Protein AF-A0A834F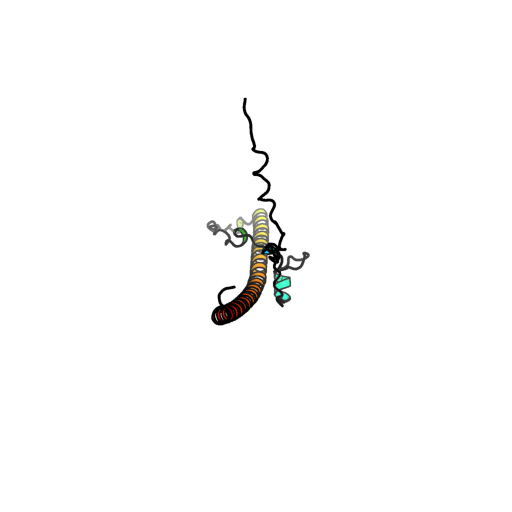3J5-F1 (afdb_monomer)

Secondary structure (DSSP, 8-state):
------SSSSSS------------PPPPPGGG----------HHHHHHHSPTTSPPP-TTT----HHHHSPPP-PPPPP-PPPPGGG--HHHHHHHHHHHHHHHHHHHHHHHHHHHHHHHHHHHHHHHHHHHHHHHHHHHHHHHHHHHHHHHHHHH---

Radius of gyration: 33.77 Å; Cα contacts (8 Å, |Δi|>4): 49; chains: 1; bounding box: 61×79×99 Å

Mean predicted aligned error: 11.39 Å

Sequence (159 aa):
MRRRKKKKMKSRWRHLKRHQQRNTPSPIDPDAIEVDINFQPDPTDLVLSSVPGGELFNPRKHKFSDEELKPQPMIKKAKKVFVPDEQKDEKYWSRRKKNNLAAKRSRDARRLKENQITVRASFLERENAALRQQVAELRKDCGRCKNILARYEAKYGPL

Solvent-accessible surface area (backbone atoms only — not comparable to full-atom values): 10311 Å² total; per-residue (Å²): 135,90,84,81,88,82,92,81,81,81,88,82,81,88,72,78,84,69,79,68,79,69,88,65,75,72,87,76,61,76,89,74,65,78,79,93,67,99,76,78,77,55,70,65,57,39,56,57,28,26,56,91,96,55,70,77,56,52,58,88,75,62,80,84,51,73,78,70,70,48,77,79,79,88,72,83,76,76,84,87,77,82,76,55,78,95,67,64,44,72,69,51,51,54,51,52,53,50,50,52,50,51,52,49,52,53,50,53,56,49,50,32,52,53,37,41,51,50,58,25,49,58,48,51,52,54,50,50,52,53,52,53,50,52,51,52,51,52,52,51,52,53,50,51,51,51,54,51,50,54,54,45,32,74,73,72,44,82,131

Foldseek 3Di:
DDDDDDPPPPPPPPPDPPPPVPPPPDPDDPVPDDDDFPDDDDPVLQVLLDDVVDDTQDLVPDDDDPVLVDDDDDDDDDDDDDDDPVRCDPVNVVVVVVVVVVVVVVVSVVSSSVSSCVSNVVVVVRVVVSVVVVVVVVVVVVVVVVVVQVVVCVVPNDD

InterPro domains:
  IPR004827 Basic-leucine zipper domain [PF07716] (88-141)
  IPR004827 Basic-leucine zipper domain [PS50217] (89-152)
  IPR004827 Basic-leucine zipper domain [SM00338] (87-151)
  IPR040223 PAR basic leucine zipper protein [PTHR11988] (18-159)
  IPR046347 Basic-leucine zipper domain superfamily [SSF57959] (86-150)

Structure (mmCIF, N/CA/C/O backbone):
data_AF-A0A834F3J5-F1
#
_entry.id   AF-A0A834F3J5-F1
#
loop_
_atom_site.group_PDB
_atom_site.id
_atom_site.type_symbol
_atom_site.label_atom_id
_atom_site.label_alt_id
_atom_site.label_comp_id
_atom_site.label_asym_id
_atom_site.label_entity_id
_atom_site.label_seq_id
_atom_site.pdbx_PDB_ins_code
_atom_site.Cartn_x
_atom_site.Cartn_y
_atom_site.Cartn_z
_atom_site.occupancy
_atom_site.B_iso_or_equiv
_atom_site.auth_seq_id
_atom_site.auth_comp_id
_atom_site.auth_asym_id
_atom_site.auth_atom_id
_atom_site.pdbx_PDB_model_num
ATOM 1 N N . MET A 1 1 ? -13.468 64.267 58.494 1.00 40.03 1 MET A N 1
ATOM 2 C CA . MET A 1 1 ? -14.412 63.723 57.488 1.00 40.03 1 MET A CA 1
ATOM 3 C C . MET A 1 1 ? -13.834 62.459 56.844 1.00 40.03 1 MET A C 1
ATOM 5 O O . MET A 1 1 ? -12.713 62.511 56.375 1.00 40.03 1 MET A O 1
ATOM 9 N N . ARG A 1 2 ? -14.620 61.364 56.819 1.00 46.62 2 ARG A N 1
ATOM 10 C CA . ARG A 1 2 ? -14.630 60.242 55.839 1.00 46.62 2 ARG A CA 1
ATOM 11 C C . ARG A 1 2 ? -13.277 59.539 55.558 1.00 46.62 2 ARG A C 1
ATOM 13 O O . ARG A 1 2 ? -12.466 60.030 54.795 1.00 46.62 2 ARG A O 1
ATOM 20 N N . ARG A 1 3 ? -13.056 58.296 56.006 1.00 48.19 3 ARG A N 1
ATOM 21 C CA . ARG A 1 3 ? -13.511 57.097 55.266 1.00 48.19 3 ARG A CA 1
ATOM 22 C C . ARG A 1 3 ? -13.488 55.833 56.145 1.00 48.19 3 ARG A C 1
ATOM 24 O O . ARG A 1 3 ? -12.445 55.303 56.508 1.00 48.19 3 ARG A O 1
ATOM 31 N N . ARG A 1 4 ? -14.692 55.335 56.433 1.00 50.94 4 ARG A N 1
ATOM 32 C CA . ARG A 1 4 ? -15.004 54.029 57.025 1.00 50.94 4 ARG A CA 1
ATOM 33 C C . ARG A 1 4 ? -14.688 52.888 56.041 1.00 50.94 4 ARG A C 1
ATOM 35 O O . ARG A 1 4 ? -15.044 52.958 54.872 1.00 50.94 4 ARG A O 1
ATOM 42 N N . LYS A 1 5 ? -14.164 51.792 56.598 1.00 51.97 5 LYS A N 1
ATOM 43 C CA . LYS A 1 5 ? -14.599 50.404 56.341 1.00 51.97 5 LYS A CA 1
ATOM 44 C C . LYS A 1 5 ? -14.646 49.935 54.872 1.00 51.97 5 LYS A C 1
ATOM 46 O O . LYS A 1 5 ? -15.725 49.824 54.308 1.00 51.97 5 LYS A O 1
ATOM 51 N N . LYS A 1 6 ? -13.513 49.483 54.313 1.00 44.59 6 LYS A N 1
ATOM 52 C CA . LYS A 1 6 ? -13.492 48.452 53.240 1.00 44.59 6 LYS A CA 1
ATOM 53 C C . LYS A 1 6 ? -12.323 47.450 53.349 1.00 44.59 6 LYS A C 1
ATOM 55 O O . LYS A 1 6 ? -11.897 46.878 52.357 1.00 44.59 6 LYS A O 1
ATOM 60 N N . LYS A 1 7 ? -11.839 47.154 54.562 1.00 46.22 7 LYS A N 1
ATOM 61 C CA . LYS A 1 7 ? -10.918 46.021 54.826 1.00 46.22 7 LYS A CA 1
ATOM 62 C C . LYS A 1 7 ? -11.645 44.773 55.362 1.00 46.22 7 LYS A C 1
ATOM 64 O O . LYS A 1 7 ? -11.100 44.009 56.144 1.00 46.22 7 LYS A O 1
ATOM 69 N N . LYS A 1 8 ? -12.905 44.567 54.957 1.00 49.09 8 LYS A N 1
ATOM 70 C CA . LYS A 1 8 ? -13.731 43.420 55.377 1.00 49.09 8 LYS A CA 1
ATOM 71 C C . LYS A 1 8 ? -14.596 42.892 54.223 1.00 49.09 8 LYS A C 1
ATOM 73 O O . LYS A 1 8 ? -15.793 42.736 54.373 1.00 49.09 8 LYS A O 1
ATOM 78 N N . MET A 1 9 ? -14.003 42.694 53.041 1.00 45.66 9 MET A N 1
ATOM 79 C CA . MET A 1 9 ? -14.663 42.033 51.895 1.00 45.66 9 MET A CA 1
ATOM 80 C C . MET A 1 9 ? -13.678 41.321 50.947 1.00 45.66 9 MET A C 1
ATOM 82 O O . MET A 1 9 ? -13.921 41.215 49.754 1.00 45.66 9 MET A O 1
ATOM 86 N N . LYS A 1 10 ? -12.551 40.808 51.450 1.00 40.31 10 LYS A N 1
ATOM 87 C CA . LYS A 1 10 ? -11.748 39.814 50.702 1.00 40.31 10 LYS A CA 1
ATOM 88 C C . LYS A 1 10 ? -11.307 38.625 51.564 1.00 40.31 10 LYS A C 1
ATOM 90 O O . LYS A 1 10 ? -10.442 37.854 51.174 1.00 40.31 10 LYS A O 1
ATOM 95 N N . SER A 1 11 ? -11.979 38.432 52.697 1.00 46.31 11 SER A N 1
ATOM 96 C CA . SER A 1 11 ? -11.957 37.199 53.486 1.00 46.31 11 SER A CA 1
ATOM 97 C C . SER A 1 11 ? -13.230 36.412 53.180 1.00 46.31 11 SER A C 1
ATOM 99 O O . SER A 1 11 ? -14.144 36.406 53.994 1.00 46.31 11 SER A O 1
ATOM 101 N N . ARG A 1 12 ? -13.353 35.853 51.965 1.00 48.16 12 ARG A N 1
ATOM 102 C CA . ARG A 1 12 ? -14.358 34.803 51.668 1.00 48.16 12 ARG A CA 1
ATOM 103 C C . ARG A 1 12 ? -14.199 34.045 50.346 1.00 48.16 12 ARG A C 1
ATOM 105 O O . ARG A 1 12 ? -15.120 33.349 49.955 1.00 48.16 12 ARG A O 1
ATOM 112 N N . TRP A 1 13 ? -13.028 34.096 49.709 1.00 37.84 13 TRP A N 1
ATOM 113 C CA . TRP A 1 13 ? -12.706 33.226 48.564 1.00 37.84 13 TRP A CA 1
ATOM 114 C C . TRP A 1 13 ? -11.288 32.638 48.656 1.00 37.84 13 TRP A C 1
ATOM 116 O O . TRP A 1 13 ? -10.611 32.442 47.657 1.00 37.84 13 TRP A O 1
ATOM 126 N N . ARG A 1 14 ? -10.824 32.337 49.876 1.00 43.72 14 ARG A N 1
ATOM 127 C CA . ARG A 1 14 ? -9.797 31.306 50.111 1.00 43.72 14 ARG A CA 1
ATOM 128 C C . ARG A 1 14 ? -10.496 30.049 50.621 1.00 43.72 14 ARG A C 1
ATOM 130 O O . ARG A 1 14 ? -10.239 29.593 51.723 1.00 43.72 14 ARG A O 1
ATOM 137 N N . HIS A 1 15 ? -11.455 29.552 49.850 1.00 42.88 15 HIS A N 1
ATOM 138 C CA . HIS A 1 15 ? -11.999 28.220 50.068 1.00 42.88 15 HIS A CA 1
ATOM 139 C C . HIS A 1 15 ? -11.374 27.307 49.019 1.00 42.88 15 HIS A C 1
ATOM 141 O O . HIS A 1 15 ? -11.685 27.381 47.837 1.00 42.88 15 HIS A O 1
ATOM 147 N N . LEU A 1 16 ? -10.420 26.510 49.496 1.00 44.34 16 LEU A N 1
ATOM 148 C CA . LEU A 1 16 ? -10.289 25.109 49.129 1.00 44.34 16 LEU A CA 1
ATOM 149 C C . LEU A 1 16 ? -10.250 24.801 47.620 1.00 44.34 16 LEU A C 1
ATOM 151 O O . LEU A 1 16 ? -11.079 24.051 47.116 1.00 44.34 16 LEU A O 1
ATOM 155 N N . LYS A 1 17 ? -9.195 25.228 46.915 1.00 46.75 17 LYS A N 1
ATOM 156 C CA . LYS A 1 17 ? -8.680 24.382 45.826 1.00 46.75 17 LYS A CA 1
ATOM 157 C C . LYS A 1 17 ? -7.902 23.230 46.461 1.00 46.75 17 LYS A C 1
ATOM 159 O O . LYS A 1 17 ? -6.678 23.188 46.416 1.00 46.75 17 LYS A O 1
ATOM 164 N N . ARG A 1 18 ? -8.632 22.296 47.083 1.00 44.19 18 ARG A N 1
ATOM 165 C CA . ARG A 1 18 ? -8.170 20.909 47.139 1.00 44.19 18 ARG A CA 1
ATOM 166 C C . ARG A 1 18 ? -7.971 20.536 45.678 1.00 44.19 18 ARG A C 1
ATOM 168 O O . ARG A 1 18 ? -8.948 20.408 44.945 1.00 44.19 18 ARG A O 1
ATOM 175 N N . HIS A 1 19 ? -6.722 20.436 45.243 1.00 45.56 19 HIS A N 1
ATOM 176 C CA . HIS A 1 19 ? -6.405 19.636 44.075 1.00 45.56 19 HIS A CA 1
ATOM 177 C C . HIS A 1 19 ? -6.815 18.209 44.444 1.00 45.56 19 HIS A C 1
ATOM 179 O O . HIS A 1 19 ? -6.038 17.442 45.001 1.00 45.56 19 HIS A O 1
ATOM 185 N N . GLN A 1 20 ? -8.091 17.882 44.226 1.00 51.16 20 GLN A N 1
ATOM 186 C CA . GLN A 1 20 ? -8.483 16.513 43.959 1.00 51.16 20 GLN A CA 1
ATOM 187 C C . GLN A 1 20 ? -7.574 16.101 42.812 1.00 51.16 20 GLN A C 1
ATOM 189 O O . GLN A 1 20 ? -7.654 16.694 41.734 1.00 51.16 20 GLN A O 1
ATOM 194 N N . GLN A 1 21 ? -6.644 15.189 43.099 1.00 48.34 21 GLN A N 1
ATOM 195 C CA . GLN A 1 21 ? -5.922 14.443 42.084 1.00 48.34 21 GLN A CA 1
ATOM 196 C C . GLN A 1 21 ? -6.984 13.983 41.089 1.00 48.34 21 GLN A C 1
ATOM 198 O O . GLN A 1 21 ? -7.803 13.116 41.399 1.00 48.34 21 GLN A O 1
ATOM 203 N N . ARG A 1 22 ? -7.086 14.662 39.944 1.00 51.00 22 ARG A N 1
ATOM 204 C CA . ARG A 1 22 ? -7.906 14.153 38.861 1.00 51.00 22 ARG A CA 1
ATOM 205 C C . ARG A 1 22 ? -7.161 12.902 38.438 1.00 51.00 22 ARG A C 1
ATOM 207 O O . ARG A 1 22 ? -6.098 13.011 37.843 1.00 51.00 22 ARG A O 1
ATOM 214 N N . ASN A 1 23 ? -7.718 11.735 38.746 1.00 58.78 23 ASN A N 1
ATOM 215 C CA . ASN A 1 23 ? -7.264 10.445 38.223 1.00 58.78 23 ASN A CA 1
ATOM 216 C C . ASN A 1 23 ? -7.540 10.333 36.709 1.00 58.78 23 ASN A C 1
ATOM 218 O O . ASN A 1 23 ? -7.857 9.262 36.206 1.00 58.78 23 ASN A O 1
ATOM 222 N N . THR A 1 24 ? -7.505 11.448 35.977 1.00 54.91 24 THR A N 1
ATOM 223 C CA . THR A 1 24 ? -7.552 11.453 34.525 1.00 54.91 24 THR A CA 1
ATOM 224 C C . THR A 1 24 ? -6.123 11.188 34.068 1.00 54.91 24 THR A C 1
ATOM 226 O O . THR A 1 24 ? -5.283 12.067 34.285 1.00 54.91 24 THR A O 1
ATOM 229 N N . PRO A 1 25 ? -5.811 10.008 33.503 1.00 65.81 25 PRO A N 1
ATOM 230 C CA . PRO A 1 25 ? -4.506 9.803 32.895 1.00 65.81 25 PRO A CA 1
ATOM 231 C C . PRO A 1 25 ? -4.262 10.916 31.869 1.00 65.81 25 PRO A C 1
ATOM 233 O O . PRO A 1 25 ? -5.200 11.377 31.210 1.00 65.81 25 PRO A O 1
ATOM 236 N N . SER A 1 26 ? -3.019 11.394 31.798 1.00 65.81 26 SER A N 1
ATOM 237 C CA . SER A 1 26 ? -2.592 12.382 30.804 1.00 65.81 26 SER A CA 1
ATOM 238 C C . SER A 1 26 ? -3.027 11.949 29.398 1.00 65.81 26 SER A C 1
ATOM 240 O O . SER A 1 26 ? -3.102 10.742 29.152 1.00 65.81 26 SER A O 1
ATOM 242 N N . PRO A 1 27 ? -3.306 12.891 28.473 1.00 76.44 27 PRO A N 1
ATOM 243 C CA . PRO A 1 27 ? -3.646 12.543 27.097 1.00 76.44 27 PRO A CA 1
ATOM 244 C C . PRO A 1 27 ? -2.595 11.586 26.530 1.00 76.44 27 PRO A C 1
ATOM 246 O O . PRO A 1 27 ? -1.409 11.910 26.511 1.00 76.44 27 PRO A O 1
ATOM 249 N N . ILE A 1 28 ? -3.033 10.389 26.147 1.00 77.44 28 ILE A N 1
ATOM 250 C CA . ILE A 1 28 ? -2.171 9.372 25.549 1.00 77.44 28 ILE A CA 1
ATOM 251 C C . ILE A 1 28 ? -1.835 9.859 24.141 1.00 77.44 28 ILE A C 1
ATOM 253 O O . ILE A 1 28 ? -2.743 10.214 23.387 1.00 77.44 28 ILE A O 1
ATOM 257 N N . ASP A 1 29 ? -0.546 9.901 23.806 1.00 82.44 29 ASP A N 1
ATOM 258 C CA . ASP A 1 29 ? -0.099 10.160 22.440 1.00 82.44 29 ASP A CA 1
ATOM 259 C C . ASP A 1 29 ? -0.563 9.000 21.539 1.00 82.44 29 ASP A C 1
ATOM 261 O O . ASP A 1 29 ? -0.147 7.861 21.776 1.00 82.44 29 ASP A O 1
ATOM 265 N N . PRO A 1 30 ? -1.442 9.239 20.545 1.00 78.12 30 PRO A N 1
ATOM 266 C CA . PRO A 1 30 ? -1.951 8.175 19.688 1.00 78.12 30 PRO A CA 1
ATOM 267 C C . PRO A 1 30 ? -0.849 7.477 18.881 1.00 78.12 30 PRO A C 1
ATOM 269 O O . PRO A 1 30 ? -0.997 6.294 18.587 1.00 78.12 30 PRO A O 1
ATOM 272 N N . ASP A 1 31 ? 0.255 8.163 18.557 1.00 79.12 31 ASP A N 1
ATOM 273 C CA . ASP A 1 31 ? 1.380 7.575 17.816 1.00 79.12 31 ASP A CA 1
ATOM 274 C C . ASP A 1 31 ? 2.249 6.645 18.685 1.00 79.12 31 ASP A C 1
ATOM 276 O O . ASP A 1 31 ? 2.996 5.826 18.149 1.00 79.12 31 ASP A O 1
ATOM 280 N N . ALA A 1 32 ? 2.144 6.741 20.015 1.00 80.25 32 ALA A N 1
ATOM 281 C CA . ALA A 1 32 ? 2.859 5.882 20.961 1.00 80.25 32 ALA A CA 1
ATOM 282 C C . ALA A 1 32 ? 2.103 4.581 21.288 1.00 80.25 32 ALA A C 1
ATOM 284 O O . ALA A 1 32 ? 2.612 3.736 22.028 1.00 80.25 32 ALA A O 1
ATOM 285 N N . ILE A 1 33 ? 0.878 4.417 20.777 1.00 82.50 33 ILE A N 1
ATOM 286 C CA . ILE A 1 33 ? 0.068 3.225 21.020 1.00 82.50 33 ILE A CA 1
ATOM 287 C C . ILE A 1 33 ? 0.612 2.080 20.167 1.00 82.50 33 ILE A C 1
ATOM 289 O O . ILE A 1 33 ? 0.376 2.002 18.964 1.00 82.50 33 ILE A O 1
ATOM 293 N N . GLU A 1 34 ? 1.313 1.158 20.817 1.00 81.56 34 GLU A N 1
ATOM 294 C CA . GLU A 1 34 ? 1.749 -0.092 20.211 1.00 81.56 34 GLU A CA 1
ATOM 295 C C . GLU A 1 34 ? 0.732 -1.201 20.483 1.00 81.56 34 GLU A C 1
ATOM 297 O O . GLU A 1 34 ? 0.522 -1.616 21.623 1.00 81.56 34 GLU A O 1
ATOM 302 N N . VAL A 1 35 ? 0.116 -1.711 19.420 1.00 84.94 35 VAL A N 1
ATOM 303 C CA . VAL A 1 35 ? -0.764 -2.878 19.502 1.00 84.94 35 VAL A CA 1
ATOM 304 C C . VAL A 1 35 ? 0.105 -4.128 19.460 1.00 84.94 35 VAL A C 1
ATOM 306 O O . VAL A 1 35 ? 0.934 -4.283 18.556 1.00 84.94 35 VAL A O 1
ATOM 309 N N . ASP A 1 36 ? -0.059 -5.007 20.446 1.00 84.81 36 ASP A N 1
ATOM 310 C CA . ASP A 1 36 ? 0.595 -6.312 20.442 1.00 84.81 36 ASP A CA 1
ATOM 311 C C . ASP A 1 36 ? -0.106 -7.227 19.433 1.00 84.81 36 ASP A C 1
ATOM 313 O O . ASP A 1 36 ? -1.275 -7.589 19.589 1.00 84.81 36 ASP A O 1
ATOM 317 N N . ILE A 1 37 ? 0.591 -7.534 18.343 1.00 88.88 37 ILE A N 1
ATOM 318 C CA . ILE A 1 37 ? 0.093 -8.371 17.254 1.00 88.88 37 ILE A CA 1
ATOM 319 C C . ILE A 1 37 ? 1.194 -9.356 16.919 1.00 88.88 37 ILE A C 1
ATOM 321 O O . ILE A 1 37 ? 2.307 -8.965 16.560 1.00 88.88 37 ILE A O 1
ATOM 325 N N . ASN A 1 38 ? 0.854 -10.642 16.924 1.00 88.12 38 ASN A N 1
ATOM 326 C CA . ASN A 1 38 ? 1.733 -11.667 16.385 1.00 88.12 38 ASN A CA 1
ATOM 327 C C . ASN A 1 38 ? 1.702 -11.632 14.845 1.00 88.12 38 ASN A C 1
ATOM 329 O O . ASN A 1 38 ? 0.996 -12.401 14.181 1.00 88.12 38 ASN A O 1
ATOM 333 N N . PHE A 1 39 ? 2.419 -10.667 14.268 1.00 90.25 39 PHE A N 1
ATOM 334 C CA . PHE A 1 39 ? 2.639 -10.571 12.833 1.00 90.25 39 PHE A CA 1
ATOM 335 C C . PHE A 1 39 ? 4.013 -11.139 12.482 1.00 90.25 39 PHE A C 1
ATOM 337 O O . PHE A 1 39 ? 5.043 -10.518 12.737 1.00 90.25 39 PHE A O 1
ATOM 344 N N . GLN A 1 40 ? 4.011 -12.315 11.860 1.00 90.19 40 GLN A N 1
ATOM 345 C CA . GLN A 1 40 ? 5.200 -12.915 11.268 1.00 90.19 40 GLN A CA 1
ATOM 346 C C . GLN A 1 40 ? 5.018 -12.933 9.746 1.00 90.19 40 GLN A C 1
ATOM 348 O O . GLN A 1 40 ? 4.205 -13.722 9.256 1.00 90.19 40 GLN A O 1
ATOM 353 N N . PRO A 1 41 ? 5.684 -12.027 9.003 1.00 88.75 41 PRO A N 1
ATOM 354 C CA . PRO A 1 41 ? 5.672 -12.079 7.549 1.00 88.75 41 PRO A CA 1
ATOM 355 C C . PRO A 1 41 ? 6.419 -13.324 7.069 1.00 88.75 41 PRO A C 1
ATOM 357 O O . PRO A 1 41 ? 7.323 -13.813 7.753 1.00 88.75 41 PRO A O 1
ATOM 360 N N . ASP A 1 42 ? 6.064 -13.817 5.883 1.00 92.69 42 ASP A N 1
ATOM 361 C CA . ASP A 1 42 ? 6.808 -14.908 5.263 1.00 92.69 42 ASP A CA 1
ATOM 362 C C . ASP A 1 42 ? 8.281 -14.492 5.056 1.00 92.69 42 ASP A C 1
ATOM 364 O O . ASP A 1 42 ? 8.544 -13.359 4.626 1.00 92.69 42 ASP A O 1
ATOM 368 N N . PRO A 1 43 ? 9.266 -15.366 5.343 1.00 92.88 43 PRO A N 1
ATOM 369 C CA . PRO A 1 43 ? 10.677 -15.041 5.148 1.00 92.88 43 PRO A CA 1
ATOM 370 C C . PRO A 1 43 ? 11.006 -14.605 3.716 1.00 92.88 43 PRO A C 1
ATOM 372 O O . PRO A 1 43 ? 11.857 -13.735 3.518 1.00 92.88 43 PRO A O 1
ATOM 375 N N . THR A 1 44 ? 10.325 -15.167 2.716 1.00 93.50 44 THR A N 1
ATOM 376 C CA . THR A 1 44 ? 10.517 -14.811 1.307 1.00 93.50 44 THR A CA 1
ATOM 377 C C . THR A 1 44 ? 10.045 -13.388 1.051 1.00 93.50 44 THR A C 1
ATOM 379 O O . THR A 1 44 ? 10.779 -12.599 0.456 1.00 93.50 44 THR A O 1
ATOM 382 N N . ASP A 1 45 ? 8.863 -13.029 1.550 1.00 93.94 45 ASP A N 1
ATOM 383 C CA . ASP A 1 45 ? 8.307 -11.682 1.405 1.00 93.94 45 ASP A CA 1
ATOM 384 C C . ASP A 1 45 ? 9.187 -10.637 2.092 1.00 93.94 45 ASP A C 1
ATOM 386 O O . ASP A 1 45 ? 9.402 -9.544 1.559 1.00 93.94 45 ASP A O 1
ATOM 390 N N . LEU A 1 46 ? 9.758 -10.986 3.247 1.00 93.75 46 LEU A N 1
ATOM 391 C CA . LEU A 1 46 ? 10.686 -10.127 3.970 1.00 93.75 46 LEU A CA 1
ATOM 392 C C . LEU A 1 46 ? 11.966 -9.874 3.161 1.00 93.75 46 LEU A C 1
ATOM 394 O O . LEU A 1 46 ? 12.388 -8.725 3.010 1.00 93.75 46 LEU A O 1
ATOM 398 N N . VAL A 1 47 ? 12.561 -10.924 2.591 1.00 94.69 47 VAL A N 1
ATOM 399 C CA . VAL A 1 47 ? 13.757 -10.810 1.743 1.00 94.69 47 VAL A CA 1
ATOM 400 C C . VAL A 1 47 ? 13.456 -10.021 0.467 1.00 94.69 47 VAL A C 1
ATOM 402 O O . VAL A 1 47 ? 14.213 -9.120 0.114 1.00 94.69 47 VAL A O 1
ATOM 405 N N . LEU A 1 48 ? 12.331 -10.296 -0.199 1.00 95.75 48 LEU A N 1
ATOM 406 C CA . LEU A 1 48 ? 11.917 -9.611 -1.429 1.00 95.75 48 LEU A CA 1
ATOM 407 C C . LEU A 1 48 ? 11.517 -8.143 -1.212 1.00 95.75 48 LEU A C 1
ATOM 409 O O . LEU A 1 48 ? 11.510 -7.367 -2.173 1.00 95.75 48 LEU A O 1
ATOM 413 N N . SER A 1 49 ? 11.180 -7.764 0.021 1.00 95.75 49 SER A N 1
ATOM 414 C CA . SER A 1 49 ? 10.870 -6.385 0.425 1.00 95.75 49 SER A CA 1
ATOM 415 C C . SER A 1 49 ? 12.097 -5.614 0.922 1.00 95.75 49 SER A C 1
ATOM 417 O O . SER A 1 49 ? 12.028 -4.399 1.125 1.00 95.75 49 SER A O 1
ATOM 419 N N . SER A 1 50 ? 13.226 -6.295 1.114 1.00 95.94 50 SER A N 1
ATOM 420 C CA . SER A 1 50 ? 14.460 -5.707 1.635 1.00 95.94 50 SER A CA 1
ATOM 421 C C . SER A 1 50 ? 15.423 -5.348 0.505 1.00 95.94 50 SER A C 1
ATOM 423 O O . SER A 1 50 ? 15.517 -6.032 -0.514 1.00 95.94 50 SER A O 1
ATOM 425 N N . VAL A 1 51 ? 16.170 -4.256 0.679 1.00 92.94 51 VAL A N 1
ATOM 426 C CA . VAL A 1 51 ? 17.233 -3.888 -0.266 1.00 92.94 51 VAL A CA 1
ATOM 427 C C . VAL A 1 51 ? 18.407 -4.857 -0.073 1.00 92.94 51 VAL A C 1
ATOM 429 O O . VAL A 1 51 ? 18.839 -5.040 1.066 1.00 92.94 51 VAL A O 1
ATOM 432 N N . PRO A 1 52 ? 18.971 -5.457 -1.139 1.00 90.06 52 PRO A N 1
ATOM 433 C CA . PRO A 1 52 ? 20.150 -6.310 -1.012 1.00 90.06 52 PRO A CA 1
ATOM 434 C C . PRO A 1 52 ? 21.307 -5.583 -0.311 1.00 90.06 52 PRO A C 1
ATOM 436 O O . PRO A 1 52 ? 21.713 -4.506 -0.746 1.00 90.06 52 PRO A O 1
ATOM 439 N N . GLY A 1 53 ? 21.829 -6.173 0.769 1.00 89.12 53 GLY A N 1
ATOM 440 C CA . GLY A 1 53 ? 22.895 -5.580 1.590 1.00 89.12 53 GLY A CA 1
ATOM 441 C C . GLY A 1 53 ? 22.442 -4.467 2.545 1.00 89.12 53 GLY A C 1
ATOM 442 O O . GLY A 1 53 ? 23.288 -3.851 3.187 1.00 89.12 53 GLY A O 1
ATOM 443 N N . GLY A 1 54 ? 21.138 -4.193 2.631 1.00 89.88 54 GLY A N 1
ATOM 444 C CA . GLY A 1 54 ? 20.543 -3.272 3.598 1.00 89.88 54 GLY A CA 1
ATOM 445 C C . GLY A 1 54 ? 19.941 -3.979 4.814 1.00 89.88 54 GLY A C 1
ATOM 446 O O . GLY A 1 54 ? 19.982 -5.203 4.935 1.00 89.88 54 GLY A O 1
ATOM 447 N N . GLU A 1 55 ? 19.359 -3.184 5.711 1.00 90.25 55 GLU A N 1
ATOM 448 C CA . GLU A 1 55 ? 18.556 -3.691 6.828 1.00 90.25 55 GLU A CA 1
ATOM 449 C C . GLU A 1 55 ? 17.271 -4.367 6.319 1.00 90.25 55 GLU A C 1
ATOM 451 O O . GLU A 1 55 ? 16.715 -3.986 5.281 1.00 90.25 55 GLU A O 1
ATOM 456 N N . LEU A 1 56 ? 16.798 -5.376 7.058 1.00 92.31 56 LEU A N 1
ATOM 457 C CA . LEU A 1 56 ? 15.542 -6.055 6.755 1.00 92.31 56 LEU A CA 1
ATOM 458 C C . LEU A 1 56 ? 14.358 -5.089 6.873 1.00 92.31 56 LEU A C 1
ATOM 460 O O . LEU A 1 56 ? 14.256 -4.298 7.812 1.00 92.31 56 LEU A O 1
ATOM 464 N N . PHE A 1 57 ? 13.432 -5.180 5.921 1.00 94.75 57 PHE A N 1
ATOM 465 C CA . PHE A 1 57 ? 12.249 -4.332 5.887 1.00 94.75 57 PHE A CA 1
ATOM 466 C C . PHE A 1 57 ? 11.358 -4.560 7.114 1.00 94.75 57 PHE A C 1
ATOM 468 O O . PHE A 1 57 ? 10.877 -5.665 7.350 1.00 94.75 57 PHE A O 1
ATOM 475 N N . ASN A 1 58 ? 11.085 -3.499 7.876 1.00 92.94 58 ASN A N 1
ATOM 476 C CA . ASN A 1 58 ? 10.218 -3.573 9.047 1.00 92.94 58 ASN A CA 1
ATOM 477 C C . ASN A 1 58 ? 8.854 -2.904 8.774 1.00 92.94 58 ASN A C 1
ATOM 479 O O . ASN A 1 58 ? 8.774 -1.668 8.765 1.00 92.94 58 ASN A O 1
ATOM 483 N N . PRO A 1 59 ? 7.765 -3.682 8.607 1.00 93.31 59 PRO A N 1
ATOM 484 C CA . PRO A 1 59 ? 6.448 -3.139 8.273 1.00 93.31 59 PRO A CA 1
ATOM 485 C C . PRO A 1 59 ? 5.820 -2.298 9.390 1.00 93.31 59 PRO A C 1
ATOM 487 O O . PRO A 1 59 ? 4.996 -1.436 9.092 1.00 93.31 59 PRO A O 1
ATOM 490 N N . ARG A 1 60 ? 6.232 -2.499 10.651 1.00 90.44 60 ARG A N 1
ATOM 491 C CA . ARG A 1 60 ? 5.714 -1.764 11.817 1.00 90.44 60 ARG A CA 1
ATOM 492 C C . ARG A 1 60 ? 6.279 -0.345 11.910 1.00 90.44 60 ARG A C 1
ATOM 494 O O . ARG A 1 60 ? 5.597 0.562 12.368 1.00 90.44 60 ARG A O 1
ATOM 501 N N . LYS A 1 61 ? 7.528 -0.146 11.468 1.00 89.25 61 LYS A N 1
ATOM 502 C CA . LYS A 1 61 ? 8.240 1.144 11.578 1.00 89.25 61 LYS A CA 1
ATOM 503 C C . LYS A 1 61 ? 8.197 1.991 10.318 1.00 89.25 61 LYS A C 1
ATOM 505 O O . LYS A 1 61 ? 8.268 3.215 10.401 1.00 89.25 61 LYS A O 1
ATOM 510 N N . HIS A 1 62 ? 8.141 1.364 9.147 1.00 92.62 62 HIS A N 1
ATOM 511 C CA . HIS A 1 62 ? 8.105 2.112 7.897 1.00 92.62 62 HIS A CA 1
ATOM 512 C C . HIS A 1 62 ? 6.860 3.018 7.874 1.00 92.62 62 HIS A C 1
ATOM 514 O O . HIS A 1 62 ? 5.843 2.636 8.437 1.00 92.62 62 HIS A O 1
ATOM 520 N N . LYS A 1 63 ? 6.864 4.185 7.203 1.00 91.69 63 LYS A N 1
ATOM 521 C CA . LYS A 1 63 ? 5.696 5.080 6.944 1.00 91.69 63 LYS A CA 1
ATOM 522 C C . LYS A 1 63 ? 5.762 5.569 5.487 1.00 91.69 63 LYS A C 1
ATOM 524 O O . LYS A 1 63 ? 6.693 6.285 5.155 1.00 91.69 63 LYS A O 1
ATOM 529 N N . PHE A 1 64 ? 4.835 5.113 4.633 1.00 93.69 64 PHE A N 1
ATOM 530 C CA . PHE A 1 64 ? 4.741 5.577 3.244 1.00 93.69 64 PHE A CA 1
ATOM 531 C C . PHE A 1 64 ? 4.040 6.928 3.228 1.00 93.69 64 PHE A C 1
ATOM 533 O O . PHE A 1 64 ? 3.035 7.092 3.923 1.00 93.69 64 PHE A O 1
ATOM 540 N N . SER A 1 65 ? 4.536 7.867 2.430 1.00 94.31 65 SER A N 1
ATOM 541 C CA . SER A 1 65 ? 3.796 9.103 2.173 1.00 94.31 65 SER A CA 1
ATOM 542 C C . SER A 1 65 ? 2.683 8.886 1.145 1.00 94.31 65 SER A C 1
ATOM 544 O O . SER A 1 65 ? 2.733 7.962 0.325 1.00 94.31 65 SER A O 1
ATOM 546 N N . ASP A 1 66 ? 1.692 9.777 1.130 1.00 93.25 66 ASP A N 1
ATOM 547 C CA . ASP A 1 66 ? 0.638 9.757 0.110 1.00 93.25 66 ASP A CA 1
ATOM 548 C C . ASP A 1 66 ? 1.224 9.905 -1.303 1.00 93.25 66 ASP A C 1
ATOM 550 O O . ASP A 1 66 ? 0.740 9.303 -2.261 1.00 93.25 66 ASP A O 1
ATOM 554 N N . GLU A 1 67 ? 2.309 10.667 -1.450 1.00 91.94 67 GLU A N 1
ATOM 555 C CA . GLU A 1 67 ? 3.059 10.822 -2.699 1.00 91.94 67 GLU A CA 1
ATOM 556 C C . GLU A 1 67 ? 3.676 9.506 -3.164 1.00 91.94 67 GLU A C 1
ATOM 558 O O . GLU A 1 67 ? 3.725 9.233 -4.364 1.00 91.94 67 GLU A O 1
ATOM 563 N N . GLU A 1 68 ? 4.141 8.678 -2.233 1.00 91.75 68 GLU A N 1
ATOM 564 C CA . GLU A 1 68 ? 4.713 7.382 -2.558 1.00 91.75 68 GLU A CA 1
ATOM 565 C C . GLU A 1 68 ? 3.645 6.370 -2.969 1.00 91.75 68 GLU A C 1
ATOM 567 O O . GLU A 1 68 ? 3.897 5.545 -3.850 1.00 91.75 68 GLU A O 1
ATOM 572 N N . LEU A 1 69 ? 2.462 6.431 -2.371 1.00 92.44 69 LEU A N 1
ATOM 573 C CA . LEU A 1 69 ? 1.369 5.521 -2.701 1.00 92.44 69 LEU A CA 1
ATOM 574 C C . LEU A 1 69 ? 0.674 5.882 -4.019 1.00 92.44 69 LEU A C 1
ATOM 576 O O . LEU A 1 69 ? 0.023 5.028 -4.624 1.00 92.44 69 LEU A O 1
ATOM 580 N N . LYS A 1 70 ? 0.836 7.117 -4.509 1.00 92.19 70 LYS A N 1
ATOM 581 C CA . LYS A 1 70 ? 0.291 7.523 -5.807 1.00 92.19 70 LYS A CA 1
ATOM 582 C C . LYS A 1 70 ? 0.903 6.688 -6.943 1.00 92.19 70 LYS A C 1
ATOM 584 O O . LYS A 1 70 ? 2.122 6.482 -6.991 1.00 92.19 70 LYS A O 1
ATOM 589 N N . PRO A 1 71 ? 0.078 6.231 -7.904 1.00 90.00 71 PRO A N 1
ATOM 590 C CA . PRO A 1 71 ? 0.582 5.513 -9.063 1.00 90.00 71 PRO A CA 1
ATOM 591 C C . PRO A 1 71 ? 1.529 6.411 -9.858 1.00 90.00 71 PRO A C 1
ATOM 593 O O . PRO A 1 71 ? 1.323 7.623 -9.966 1.00 90.00 71 PRO A O 1
ATOM 596 N N . GLN A 1 72 ? 2.567 5.813 -10.448 1.00 88.00 72 GLN A N 1
ATOM 597 C CA . GLN A 1 72 ? 3.467 6.580 -11.304 1.00 88.00 72 GLN A CA 1
ATOM 598 C C . GLN A 1 72 ? 2.685 7.206 -12.468 1.00 88.00 72 GLN A C 1
ATOM 600 O O . GLN A 1 72 ? 1.846 6.529 -13.072 1.00 88.00 72 GLN A O 1
ATOM 605 N N . PRO A 1 73 ? 2.971 8.471 -12.817 1.00 91.00 73 PRO A N 1
ATOM 606 C CA . PRO A 1 73 ? 2.264 9.156 -13.885 1.00 91.00 73 PRO A CA 1
ATOM 607 C C . PRO A 1 73 ? 2.412 8.389 -15.200 1.00 91.00 73 PRO A C 1
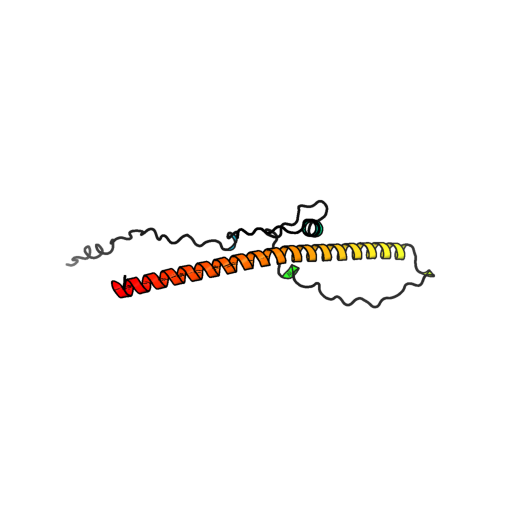ATOM 609 O O . PRO A 1 73 ? 3.501 7.937 -15.570 1.00 91.00 73 PRO A O 1
ATOM 612 N N . MET A 1 74 ? 1.305 8.249 -15.927 1.00 88.88 74 MET A N 1
ATOM 613 C CA . MET A 1 74 ? 1.308 7.575 -17.218 1.00 88.88 74 MET A CA 1
ATOM 614 C C . MET A 1 74 ? 1.942 8.483 -18.274 1.00 88.88 74 MET A C 1
ATOM 616 O O . MET A 1 74 ? 1.299 9.361 -18.845 1.00 88.88 74 MET A O 1
ATOM 620 N N . ILE A 1 75 ? 3.222 8.253 -18.553 1.00 89.44 75 ILE A N 1
ATOM 621 C CA . ILE A 1 75 ? 3.938 8.955 -19.616 1.00 89.44 75 ILE A CA 1
ATOM 622 C C . ILE A 1 75 ? 3.678 8.232 -20.939 1.00 89.44 75 ILE A C 1
ATOM 624 O O . ILE A 1 75 ? 4.008 7.051 -21.098 1.00 89.44 75 ILE A O 1
ATOM 628 N N . LYS A 1 76 ? 3.098 8.945 -21.912 1.00 92.94 76 LYS A N 1
ATOM 629 C CA . LYS A 1 76 ? 2.925 8.424 -23.273 1.00 92.94 76 LYS A CA 1
ATOM 630 C C . LYS A 1 76 ? 4.302 8.162 -23.879 1.00 92.94 76 LYS A C 1
ATOM 632 O O . LYS A 1 76 ? 5.139 9.058 -23.964 1.00 92.94 76 LYS A O 1
ATOM 637 N N . LYS A 1 77 ? 4.543 6.921 -24.299 1.00 89.38 77 LYS A N 1
ATOM 638 C CA . LYS A 1 77 ? 5.790 6.557 -24.977 1.00 89.38 77 LYS A CA 1
ATOM 639 C C . LYS A 1 77 ? 5.820 7.225 -26.349 1.00 89.38 77 LYS A C 1
ATOM 641 O O . LYS A 1 77 ? 4.821 7.202 -27.065 1.00 89.38 77 LYS A O 1
ATOM 646 N N . ALA A 1 78 ? 6.972 7.774 -26.722 1.00 91.44 78 ALA A N 1
ATOM 647 C CA . ALA A 1 78 ? 7.196 8.228 -28.088 1.00 91.44 78 ALA A CA 1
ATOM 648 C C . ALA A 1 78 ? 7.000 7.063 -29.074 1.00 91.44 78 ALA A C 1
ATOM 650 O O . ALA A 1 78 ? 7.255 5.899 -28.736 1.00 91.44 78 ALA A O 1
ATOM 651 N N . LYS A 1 79 ? 6.557 7.377 -30.298 1.00 93.69 79 LYS A N 1
ATOM 652 C CA . LYS A 1 79 ? 6.417 6.382 -31.368 1.00 93.69 79 LYS A CA 1
ATOM 653 C C . LYS A 1 79 ? 7.756 5.669 -31.563 1.00 93.69 79 LYS A C 1
ATOM 655 O O . LYS A 1 79 ? 8.803 6.305 -31.662 1.00 93.69 79 LYS A O 1
ATOM 660 N N . LYS A 1 80 ? 7.720 4.337 -31.597 1.00 92.00 80 LYS A N 1
ATOM 661 C CA . LYS A 1 80 ? 8.917 3.521 -31.801 1.00 92.00 80 LYS A CA 1
ATOM 662 C C . LYS A 1 80 ? 9.436 3.752 -33.220 1.00 92.00 80 LYS A C 1
ATOM 664 O O . LYS A 1 80 ? 8.766 3.389 -34.181 1.00 92.00 80 LYS A O 1
ATOM 669 N N . VAL A 1 81 ? 10.625 4.334 -33.328 1.00 91.00 81 VAL A N 1
ATOM 670 C CA . V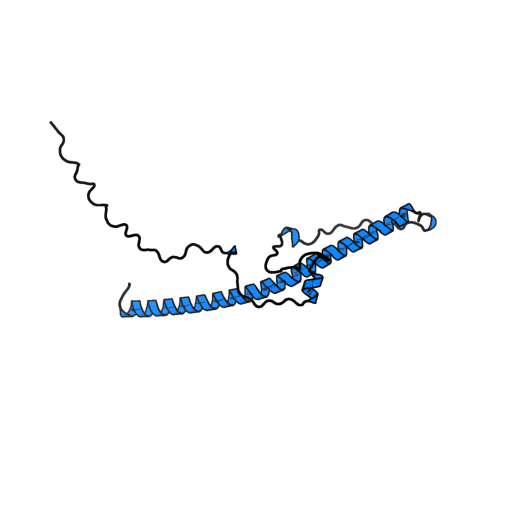AL A 1 81 ? 11.376 4.429 -34.583 1.00 91.00 81 VAL A CA 1
ATOM 671 C C . VAL A 1 81 ? 12.435 3.336 -34.563 1.00 91.00 81 VAL A C 1
ATOM 673 O O . VAL A 1 81 ? 13.233 3.253 -33.625 1.00 91.00 81 VAL A O 1
ATOM 676 N N . PHE A 1 82 ? 12.393 2.452 -35.554 1.00 91.38 82 PHE A N 1
ATOM 677 C CA . PHE A 1 82 ? 13.392 1.403 -35.714 1.00 91.38 82 PHE A CA 1
ATOM 678 C C . PHE A 1 82 ? 14.631 1.988 -36.384 1.00 91.38 82 PHE A C 1
ATOM 680 O O . PHE A 1 82 ? 14.517 2.787 -37.307 1.00 91.38 82 PHE A O 1
ATOM 687 N N . VAL A 1 83 ? 15.803 1.600 -35.886 1.00 91.31 83 VAL A N 1
ATOM 688 C CA . VAL A 1 83 ? 17.083 1.940 -36.510 1.00 91.31 83 VAL A CA 1
ATOM 689 C C . VAL A 1 83 ? 17.401 0.823 -37.509 1.00 91.31 83 VAL A C 1
ATOM 691 O O . VAL A 1 83 ? 17.430 -0.330 -37.058 1.00 91.31 83 VAL A O 1
ATOM 694 N N . PRO A 1 84 ? 17.580 1.132 -38.811 1.00 96.38 84 PRO A N 1
ATOM 695 C CA . PRO A 1 84 ? 18.015 0.166 -39.823 1.00 96.38 84 PRO A CA 1
ATOM 696 C C . PRO A 1 84 ? 19.297 -0.554 -39.405 1.00 96.38 84 PRO A C 1
ATOM 698 O O . PRO A 1 84 ? 20.101 0.006 -38.655 1.00 96.38 84 PRO A O 1
ATOM 701 N N . ASP A 1 85 ? 19.486 -1.788 -39.864 1.00 92.50 85 ASP A N 1
ATOM 702 C CA . ASP A 1 85 ? 20.604 -2.627 -39.421 1.00 92.50 85 ASP A CA 1
ATOM 703 C C . ASP A 1 85 ? 21.960 -2.023 -39.803 1.00 92.50 85 ASP A C 1
ATOM 705 O O . ASP A 1 85 ? 22.886 -2.040 -38.993 1.00 92.50 85 ASP A O 1
ATOM 709 N N . GLU A 1 86 ? 22.033 -1.363 -40.957 1.00 93.81 86 GLU A N 1
ATOM 710 C CA . GLU A 1 86 ? 23.221 -0.665 -41.459 1.00 93.81 86 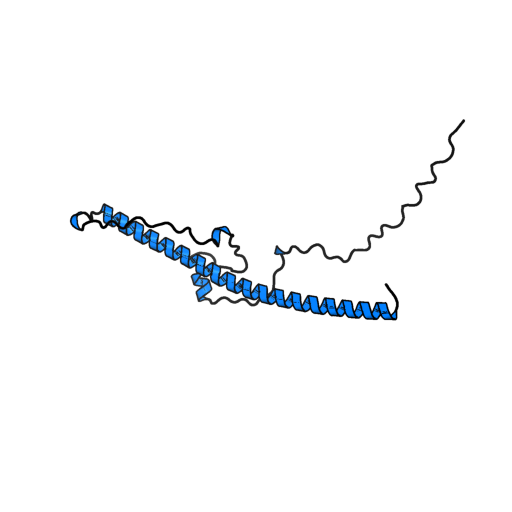GLU A CA 1
ATOM 711 C C . GLU A 1 86 ? 23.607 0.542 -40.586 1.00 93.81 86 GLU A C 1
ATOM 713 O O . GLU A 1 86 ? 24.741 1.012 -40.628 1.00 93.81 86 GLU A O 1
ATOM 718 N N . GLN A 1 87 ? 22.671 1.048 -39.774 1.00 91.25 87 GLN A N 1
ATOM 719 C CA . GLN A 1 87 ? 22.850 2.209 -38.895 1.00 91.25 87 GLN A CA 1
ATOM 720 C C . GLN A 1 87 ? 23.017 1.827 -37.414 1.00 91.25 87 GLN A C 1
ATOM 722 O O . GLN A 1 87 ? 23.058 2.705 -36.546 1.00 91.25 87 GLN A O 1
ATOM 727 N N . LYS A 1 88 ? 23.108 0.532 -37.084 1.00 95.44 88 LYS A N 1
ATOM 728 C CA . LYS A 1 88 ? 23.379 0.057 -35.716 1.00 95.44 88 LYS A CA 1
ATOM 729 C C . LYS A 1 88 ? 24.872 0.118 -35.399 1.00 95.44 88 LYS A C 1
ATOM 731 O O . LYS A 1 88 ? 25.542 -0.901 -35.256 1.00 95.44 88 LYS A O 1
ATOM 736 N N . ASP A 1 89 ? 25.368 1.338 -35.259 1.00 96.00 89 ASP A N 1
ATOM 737 C CA . ASP A 1 89 ? 26.738 1.626 -34.852 1.00 96.00 89 ASP A CA 1
ATOM 738 C C . ASP A 1 89 ? 27.003 1.334 -33.357 1.00 96.00 89 ASP A C 1
ATOM 740 O O . ASP A 1 89 ? 26.111 1.013 -32.562 1.00 96.00 89 ASP A O 1
ATOM 744 N N . GLU A 1 90 ? 28.259 1.483 -32.937 1.00 96.69 90 GLU A N 1
ATOM 745 C CA . GLU A 1 90 ? 28.669 1.303 -31.537 1.00 96.69 90 GLU A CA 1
ATOM 746 C C . GLU A 1 90 ? 27.903 2.240 -30.580 1.00 96.69 90 GLU A C 1
ATOM 748 O O . GLU A 1 90 ? 27.528 1.875 -29.458 1.00 96.69 90 GLU A O 1
ATOM 753 N N . LYS A 1 91 ? 27.589 3.459 -31.036 1.00 95.88 91 LYS A N 1
ATOM 754 C CA . LYS A 1 91 ? 26.827 4.448 -30.264 1.00 95.88 91 LYS A CA 1
ATOM 755 C C . LYS A 1 91 ? 25.391 3.977 -30.016 1.00 95.88 91 LYS A C 1
ATOM 757 O O . LYS A 1 91 ? 24.868 4.160 -28.908 1.00 95.88 91 LYS A O 1
ATOM 762 N N . TYR A 1 92 ? 24.747 3.359 -31.004 1.00 95.56 92 TYR A N 1
ATOM 763 C CA . TYR A 1 92 ? 23.443 2.720 -30.874 1.00 95.56 92 TYR A CA 1
ATOM 764 C C . TYR A 1 92 ? 23.482 1.598 -29.835 1.00 95.56 92 TYR A C 1
ATOM 766 O O . TYR A 1 92 ? 22.663 1.607 -28.907 1.00 95.56 92 TYR A O 1
ATOM 774 N N . TRP A 1 93 ? 24.446 0.678 -29.928 1.00 96.31 93 TRP A N 1
ATOM 775 C CA . TRP A 1 93 ? 24.569 -0.446 -28.993 1.00 96.31 93 TRP A CA 1
ATOM 776 C C . TRP A 1 93 ? 24.826 0.018 -27.561 1.00 96.31 93 TRP A C 1
ATOM 778 O O . TRP A 1 93 ? 24.145 -0.425 -26.627 1.00 96.31 93 TRP A O 1
ATOM 788 N N . SER A 1 94 ? 25.703 1.005 -27.388 1.00 97.06 94 SER A N 1
ATOM 789 C CA . SER A 1 94 ? 25.949 1.664 -26.107 1.00 97.06 94 SER A CA 1
ATOM 790 C C . SER A 1 94 ? 24.671 2.268 -25.506 1.00 97.06 94 SER A C 1
ATOM 792 O O . SER A 1 94 ? 24.360 2.049 -24.329 1.00 97.06 94 SER A O 1
ATOM 794 N N . ARG A 1 95 ? 23.866 2.986 -26.306 1.00 96.31 95 ARG A N 1
ATOM 795 C CA . ARG A 1 95 ? 22.557 3.515 -25.873 1.00 96.31 95 ARG A CA 1
ATOM 796 C C . ARG A 1 95 ? 21.574 2.399 -25.520 1.00 96.31 95 ARG A C 1
ATOM 798 O O . ARG A 1 95 ? 20.878 2.498 -24.506 1.00 96.31 95 ARG A O 1
ATOM 805 N N . ARG A 1 96 ? 21.517 1.331 -26.320 1.00 97.00 96 ARG A N 1
ATOM 806 C CA . ARG A 1 96 ? 20.619 0.188 -26.108 1.00 97.00 96 ARG A CA 1
ATOM 807 C C . ARG A 1 96 ? 20.935 -0.533 -24.798 1.00 97.00 96 ARG A C 1
ATOM 809 O O . ARG A 1 96 ? 20.015 -0.798 -24.022 1.00 97.00 96 ARG A O 1
ATOM 816 N N . LYS A 1 97 ? 22.218 -0.773 -24.513 1.00 97.94 97 LYS A N 1
ATOM 817 C CA . LYS A 1 97 ? 22.699 -1.371 -23.259 1.00 97.94 97 LYS A CA 1
ATOM 818 C C . LYS A 1 97 ? 22.331 -0.509 -22.048 1.00 97.94 97 LYS A C 1
ATOM 820 O O . LYS A 1 97 ? 21.757 -1.028 -21.091 1.00 97.94 97 LYS A O 1
ATOM 825 N N . LYS A 1 98 ? 22.556 0.812 -22.120 1.00 98.12 98 LYS A N 1
ATOM 826 C CA . LYS A 1 98 ? 22.155 1.764 -21.063 1.00 98.12 98 LYS A CA 1
ATOM 827 C C . LYS A 1 98 ? 20.645 1.748 -20.810 1.00 98.12 98 LYS A C 1
ATOM 829 O O . LYS A 1 98 ? 20.222 1.672 -19.660 1.00 98.12 98 LYS A O 1
ATOM 834 N N . ASN A 1 99 ? 19.826 1.768 -21.863 1.00 97.12 99 ASN A N 1
ATOM 835 C CA . ASN A 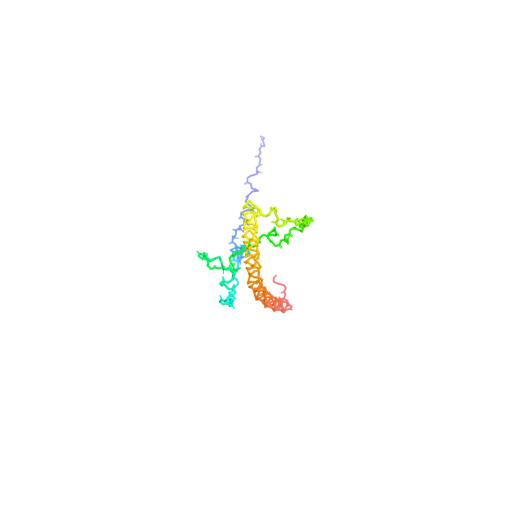1 99 ? 18.369 1.720 -21.724 1.00 97.12 99 ASN A CA 1
ATOM 836 C C . ASN A 1 99 ? 17.878 0.397 -21.113 1.00 97.12 99 ASN A C 1
ATOM 838 O O . ASN A 1 99 ? 17.002 0.426 -20.255 1.00 97.12 99 ASN A O 1
ATOM 842 N N . ASN A 1 100 ? 18.458 -0.743 -21.498 1.00 97.88 100 ASN A N 1
ATOM 843 C CA . ASN A 1 100 ? 18.127 -2.039 -20.898 1.00 97.88 100 ASN A CA 1
ATOM 844 C C . ASN A 1 100 ? 18.444 -2.072 -19.401 1.00 97.88 100 ASN A C 1
ATOM 846 O O . ASN A 1 100 ? 17.616 -2.525 -18.610 1.00 97.88 100 ASN A O 1
ATOM 850 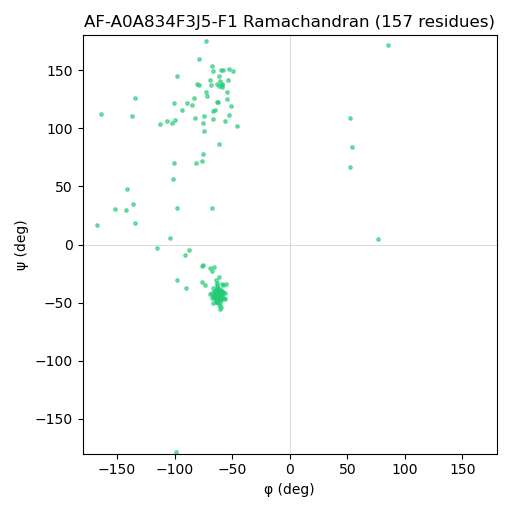N N . LEU A 1 101 ? 19.610 -1.551 -19.008 1.00 98.25 101 LEU A N 1
ATOM 851 C CA . LEU A 1 101 ? 19.992 -1.461 -17.601 1.00 98.25 101 LEU A CA 1
ATOM 852 C C . LEU A 1 101 ? 19.047 -0.538 -16.820 1.00 98.25 101 LEU A C 1
ATOM 854 O O . LEU A 1 101 ? 18.561 -0.915 -15.756 1.00 98.25 101 LEU A O 1
ATOM 858 N N . ALA A 1 102 ? 18.732 0.638 -17.368 1.00 97.06 102 ALA A N 1
ATOM 859 C CA . ALA A 1 102 ? 17.786 1.571 -16.760 1.00 97.06 102 ALA A CA 1
ATOM 860 C C . ALA A 1 102 ? 16.381 0.959 -16.623 1.00 97.06 102 ALA A C 1
ATOM 862 O O . ALA A 1 102 ? 15.745 1.094 -15.579 1.00 97.06 102 ALA A O 1
ATOM 863 N N . ALA A 1 103 ? 15.912 0.238 -17.644 1.00 96.69 103 ALA A N 1
ATOM 864 C CA . ALA A 1 103 ? 14.626 -0.450 -17.616 1.00 96.69 103 ALA A CA 1
ATOM 865 C C . ALA A 1 103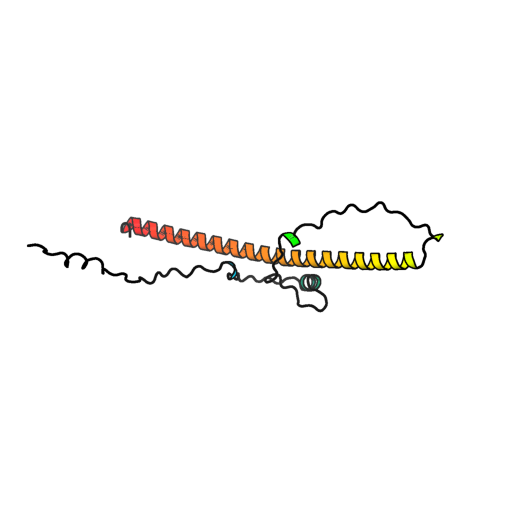 ? 14.593 -1.559 -16.557 1.00 96.69 103 ALA A C 1
ATOM 867 O O . ALA A 1 103 ? 13.602 -1.671 -15.838 1.00 96.69 103 ALA A O 1
ATOM 868 N N . LYS A 1 104 ? 15.671 -2.346 -16.424 1.00 97.81 104 LYS A N 1
ATOM 869 C CA . LYS A 1 104 ? 15.807 -3.347 -15.357 1.00 97.81 104 LYS A CA 1
ATOM 870 C C . LYS A 1 104 ? 15.745 -2.680 -13.982 1.00 97.81 104 LYS A C 1
ATOM 872 O O . LYS A 1 104 ? 14.860 -3.004 -13.201 1.00 97.81 104 LYS A O 1
ATOM 877 N N . ARG A 1 105 ? 16.586 -1.669 -13.739 1.00 97.44 105 ARG A N 1
ATOM 878 C CA . ARG A 1 105 ? 16.613 -0.921 -12.471 1.00 97.44 105 ARG A CA 1
ATOM 879 C C . ARG A 1 105 ? 15.252 -0.314 -12.119 1.00 97.44 105 ARG A C 1
ATOM 881 O O . ARG A 1 105 ? 14.841 -0.372 -10.968 1.00 97.44 105 ARG A O 1
ATOM 888 N N . SER A 1 106 ? 14.541 0.243 -13.101 1.00 96.62 106 SER A N 1
ATOM 889 C CA . SER A 1 106 ? 13.198 0.802 -12.904 1.00 96.62 106 SER A CA 1
ATOM 890 C C . SER A 1 106 ? 12.175 -0.264 -12.502 1.00 96.62 106 SER A C 1
ATOM 892 O O . SER A 1 106 ? 11.369 -0.023 -11.606 1.00 96.62 106 SER A O 1
ATOM 894 N N . ARG A 1 107 ? 12.214 -1.443 -13.137 1.00 97.19 107 ARG A N 1
ATOM 895 C CA . ARG A 1 107 ? 11.339 -2.570 -12.788 1.00 97.19 107 ARG A CA 1
ATOM 896 C C . ARG A 1 107 ? 11.641 -3.105 -11.394 1.00 97.19 107 ARG A C 1
ATOM 898 O O . ARG A 1 107 ? 10.707 -3.318 -10.633 1.00 97.19 107 ARG A O 1
ATOM 905 N N . ASP A 1 108 ? 12.916 -3.279 -11.065 1.00 96.94 108 ASP A N 1
ATOM 906 C CA . ASP A 1 108 ? 13.336 -3.809 -9.767 1.00 96.94 108 ASP A CA 1
ATOM 907 C C . ASP A 1 108 ? 12.959 -2.842 -8.636 1.00 96.94 108 ASP A C 1
ATOM 909 O O . ASP A 1 108 ? 12.387 -3.263 -7.637 1.00 96.94 108 ASP A O 1
ATOM 913 N N . ALA A 1 109 ? 13.162 -1.533 -8.832 1.00 95.44 109 ALA A N 1
ATOM 914 C CA . ALA A 1 109 ? 12.737 -0.512 -7.875 1.00 95.44 109 ALA A CA 1
ATOM 915 C C . ALA A 1 109 ? 11.212 -0.480 -7.677 1.00 95.44 109 ALA A C 1
ATOM 917 O O . ALA A 1 109 ? 10.739 -0.339 -6.552 1.00 95.44 109 ALA A O 1
ATOM 918 N N . ARG A 1 110 ? 10.435 -0.628 -8.760 1.00 95.81 110 ARG A N 1
ATOM 919 C CA . ARG A 1 110 ? 8.972 -0.720 -8.668 1.00 95.81 110 ARG A CA 1
ATOM 920 C C . ARG A 1 110 ? 8.543 -1.959 -7.886 1.00 95.81 110 ARG A C 1
ATOM 922 O O . ARG A 1 110 ? 7.759 -1.827 -6.957 1.00 95.81 110 ARG A O 1
ATOM 929 N N . ARG A 1 111 ? 9.092 -3.126 -8.233 1.00 96.81 111 ARG A N 1
ATOM 930 C CA . ARG A 1 111 ? 8.766 -4.395 -7.575 1.00 96.81 111 ARG A CA 1
ATOM 931 C C . ARG A 1 111 ? 9.098 -4.356 -6.086 1.00 96.81 111 ARG A C 1
ATOM 933 O O . ARG A 1 111 ? 8.275 -4.755 -5.278 1.00 96.81 111 ARG A O 1
ATOM 940 N N . LEU A 1 112 ? 10.272 -3.837 -5.722 1.00 96.44 112 LEU A N 1
ATOM 941 C CA . LEU A 1 112 ? 10.661 -3.677 -4.321 1.00 96.44 112 LEU A CA 1
ATOM 942 C C . LEU A 1 112 ? 9.624 -2.846 -3.553 1.00 96.44 112 LEU A C 1
ATOM 944 O O . LEU A 1 112 ? 9.180 -3.252 -2.484 1.00 96.44 112 LEU A O 1
ATOM 948 N N . LYS A 1 113 ? 9.201 -1.712 -4.123 1.00 95.50 113 LYS A N 1
ATOM 949 C CA . LYS A 1 113 ? 8.183 -0.851 -3.516 1.00 95.50 113 LYS A CA 1
ATOM 950 C C . LYS A 1 113 ? 6.839 -1.569 -3.359 1.00 95.50 113 LYS A C 1
ATOM 952 O O . LYS A 1 113 ? 6.226 -1.486 -2.303 1.00 95.50 113 LYS A O 1
ATOM 957 N N . GLU A 1 114 ? 6.391 -2.279 -4.391 1.00 96.44 114 GLU A N 1
ATOM 958 C CA . GLU A 1 114 ? 5.149 -3.065 -4.362 1.00 96.44 114 GLU A CA 1
ATOM 959 C C . GLU A 1 114 ? 5.191 -4.158 -3.279 1.00 96.44 114 GLU A C 1
ATOM 961 O O . GLU A 1 114 ? 4.228 -4.313 -2.527 1.00 96.44 114 GLU A O 1
ATOM 966 N N . ASN A 1 115 ? 6.322 -4.854 -3.129 1.00 97.25 115 ASN A N 1
ATOM 967 C CA . ASN A 1 115 ? 6.518 -5.859 -2.080 1.00 97.25 115 ASN A CA 1
ATOM 968 C C . ASN A 1 115 ? 6.445 -5.233 -0.676 1.00 97.25 115 ASN A C 1
ATOM 970 O O . ASN A 1 115 ? 5.698 -5.710 0.175 1.00 97.25 115 ASN A O 1
ATOM 974 N N . GLN A 1 116 ? 7.137 -4.109 -0.455 1.00 97.25 116 GLN A N 1
ATOM 975 C CA . GLN A 1 116 ? 7.095 -3.382 0.820 1.00 97.25 116 GLN A CA 1
ATOM 976 C C . GLN A 1 116 ? 5.680 -2.907 1.175 1.00 97.25 116 GLN A C 1
ATOM 978 O O . GLN A 1 116 ? 5.256 -3.017 2.329 1.00 97.25 116 GLN A O 1
ATOM 983 N N . ILE A 1 117 ? 4.936 -2.395 0.187 1.00 96.88 117 ILE A N 1
ATOM 984 C CA . ILE A 1 117 ? 3.529 -2.008 0.355 1.00 96.88 117 ILE A CA 1
ATOM 985 C C . ILE A 1 117 ? 2.694 -3.226 0.742 1.00 96.88 117 ILE A C 1
ATOM 987 O O . ILE A 1 117 ? 1.905 -3.130 1.676 1.00 96.88 117 ILE A O 1
ATOM 991 N N . THR A 1 118 ? 2.898 -4.365 0.080 1.00 96.44 118 THR A N 1
ATOM 992 C CA . THR A 1 118 ? 2.154 -5.605 0.341 1.00 96.44 118 THR A CA 1
ATOM 993 C C . THR A 1 118 ? 2.366 -6.090 1.773 1.00 96.44 118 THR A C 1
ATOM 995 O O . THR A 1 118 ? 1.404 -6.206 2.528 1.00 96.44 118 THR A O 1
ATOM 998 N N . VAL A 1 119 ? 3.624 -6.280 2.191 1.00 96.75 119 VAL A N 1
ATOM 999 C CA . VAL A 1 119 ? 3.957 -6.761 3.545 1.00 96.75 119 VAL A CA 1
ATOM 1000 C C . VAL A 1 119 ? 3.403 -5.825 4.614 1.00 96.75 119 VAL A C 1
ATOM 1002 O O . VAL A 1 119 ? 2.866 -6.263 5.634 1.00 96.75 119 VAL A O 1
ATOM 1005 N N . ARG A 1 120 ? 3.499 -4.516 4.381 1.00 96.06 120 ARG A N 1
ATOM 1006 C CA . ARG A 1 120 ? 2.954 -3.530 5.302 1.00 96.06 120 ARG A CA 1
ATOM 1007 C C . ARG A 1 120 ? 1.428 -3.514 5.332 1.00 96.06 120 ARG A C 1
ATOM 1009 O O . ARG A 1 120 ? 0.866 -3.374 6.413 1.00 96.06 120 ARG A O 1
ATOM 1016 N N . ALA A 1 121 ? 0.760 -3.606 4.187 1.00 96.44 121 ALA A N 1
ATOM 1017 C CA . ALA A 1 121 ? -0.696 -3.646 4.134 1.00 96.44 121 ALA A CA 1
ATOM 1018 C C . ALA A 1 121 ? -1.214 -4.827 4.962 1.00 96.44 121 ALA A C 1
ATOM 1020 O O . ALA A 1 121 ? -2.054 -4.629 5.834 1.00 96.44 121 ALA A O 1
ATOM 1021 N N . SER A 1 122 ? -0.609 -6.007 4.805 1.00 95.81 122 SER A N 1
ATOM 1022 C CA . SER A 1 122 ? -0.933 -7.182 5.617 1.00 95.81 12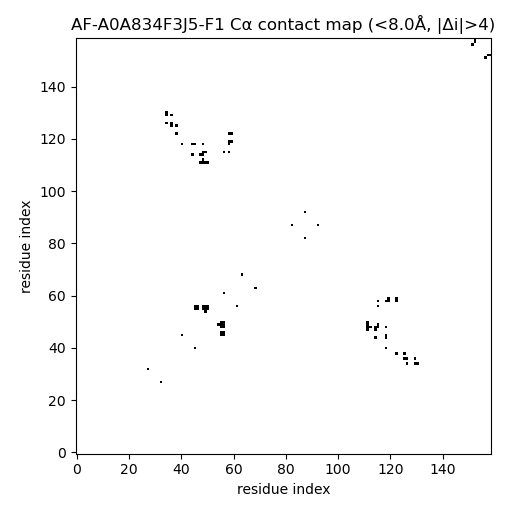2 SER A CA 1
ATOM 1023 C C . SER A 1 122 ? -0.685 -6.969 7.114 1.00 95.81 122 SER A C 1
ATOM 1025 O O . SER A 1 122 ? -1.478 -7.427 7.936 1.00 95.81 122 SER A O 1
ATOM 1027 N N . PHE A 1 123 ? 0.386 -6.263 7.496 1.00 95.81 123 PHE A N 1
ATOM 1028 C CA . PHE A 1 123 ? 0.615 -5.880 8.895 1.00 95.81 123 PHE A CA 1
ATOM 1029 C C . PHE A 1 123 ? -0.512 -4.977 9.423 1.00 95.81 123 PHE A C 1
ATOM 1031 O O . PHE A 1 123 ? -1.123 -5.289 10.446 1.00 95.81 123 PHE A O 1
ATOM 1038 N N . LEU A 1 124 ? -0.829 -3.900 8.696 1.00 95.38 124 LEU A N 1
ATOM 1039 C CA . LEU A 1 124 ? -1.863 -2.935 9.078 1.00 95.38 124 LEU A CA 1
ATOM 1040 C C . LEU A 1 124 ? -3.260 -3.566 9.123 1.00 95.38 124 LEU A C 1
ATOM 1042 O O . LEU A 1 124 ? -4.075 -3.178 9.954 1.00 95.38 124 LEU A O 1
ATOM 1046 N N . GLU A 1 125 ? -3.554 -4.546 8.269 1.00 96.50 125 GLU A N 1
ATOM 1047 C CA . GLU A 1 125 ? -4.809 -5.303 8.313 1.00 96.50 125 GLU A CA 1
ATOM 1048 C C . GLU A 1 125 ? -4.956 -6.079 9.625 1.00 96.50 125 GLU A C 1
ATOM 1050 O O . GLU A 1 125 ? -6.017 -6.019 10.255 1.00 96.50 125 GLU A O 1
ATOM 1055 N N . ARG A 1 126 ? -3.891 -6.758 10.082 1.00 95.44 126 ARG A N 1
ATOM 1056 C CA . ARG A 1 126 ? -3.908 -7.464 11.374 1.00 95.44 126 ARG A CA 1
ATOM 1057 C C . ARG A 1 126 ? -3.988 -6.497 12.551 1.00 95.44 126 ARG A C 1
ATOM 1059 O O . ARG A 1 126 ? -4.754 -6.744 13.479 1.00 95.44 126 ARG A O 1
ATOM 1066 N N . GLU A 1 127 ? -3.250 -5.391 12.497 1.00 95.31 127 GLU A N 1
ATOM 1067 C CA . GLU A 1 127 ? -3.308 -4.340 13.518 1.00 95.31 127 GLU A CA 1
ATOM 1068 C C . GLU A 1 127 ? -4.698 -3.728 13.636 1.00 95.31 127 GLU A C 1
ATOM 1070 O O . GLU A 1 127 ? -5.253 -3.625 14.729 1.00 95.31 127 GLU A O 1
ATOM 1075 N N . ASN A 1 128 ? -5.310 -3.393 12.504 1.00 96.00 128 ASN A N 1
ATOM 1076 C CA . ASN A 1 128 ? -6.654 -2.838 12.464 1.00 96.00 128 ASN A CA 1
ATOM 1077 C C . ASN A 1 128 ? -7.685 -3.844 12.993 1.00 96.00 128 ASN A C 1
ATOM 1079 O O . ASN A 1 128 ? -8.578 -3.463 13.747 1.00 96.00 128 ASN A O 1
ATOM 1083 N N . ALA A 1 129 ? -7.553 -5.132 12.661 1.00 95.94 129 ALA A N 1
ATOM 1084 C CA . ALA A 1 129 ? -8.414 -6.175 13.213 1.00 95.94 129 ALA A CA 1
ATOM 1085 C C . ALA A 1 129 ? -8.301 -6.263 14.747 1.00 95.94 129 ALA A C 1
ATOM 1087 O O . ALA A 1 129 ? -9.327 -6.257 15.432 1.00 95.94 129 ALA A O 1
ATOM 1088 N N . ALA A 1 130 ? -7.078 -6.261 15.286 1.00 95.31 130 ALA A N 1
ATOM 1089 C CA . ALA A 1 130 ? -6.833 -6.272 16.728 1.00 95.31 130 ALA A CA 1
ATOM 1090 C C . ALA A 1 130 ? -7.405 -5.020 17.420 1.00 95.31 130 ALA A C 1
ATOM 1092 O O . ALA A 1 130 ? -8.114 -5.128 18.421 1.00 95.31 130 ALA A O 1
ATOM 1093 N N . LEU A 1 131 ? -7.189 -3.832 16.850 1.00 95.12 131 LEU A N 1
ATOM 1094 C CA . LEU A 1 131 ? -7.756 -2.577 17.355 1.00 95.12 131 LEU A CA 1
ATOM 1095 C C . LEU A 1 131 ? -9.286 -2.588 17.350 1.00 95.12 131 LEU A C 1
ATOM 1097 O O . LEU A 1 131 ? -9.915 -2.170 18.322 1.00 95.12 131 LEU A O 1
ATOM 1101 N N . ARG A 1 132 ? -9.909 -3.085 16.275 1.00 96.56 132 ARG A N 1
ATOM 1102 C CA . ARG A 1 132 ? -11.371 -3.222 16.195 1.00 96.56 132 ARG A CA 1
ATOM 1103 C C . ARG A 1 132 ? -11.907 -4.134 17.294 1.00 96.56 132 ARG A C 1
ATOM 1105 O O . ARG A 1 132 ? -12.946 -3.813 17.871 1.00 96.56 132 ARG A O 1
ATOM 1112 N N . GLN A 1 133 ? -11.205 -5.225 17.602 1.00 96.31 133 GLN A N 1
ATOM 1113 C CA . GLN A 1 133 ? -11.567 -6.114 18.704 1.00 96.31 133 GLN A CA 1
ATOM 1114 C C . GLN A 1 133 ? -11.463 -5.402 20.061 1.00 96.31 133 GLN A C 1
ATOM 1116 O O . GLN A 1 133 ? -12.439 -5.396 20.810 1.00 96.31 133 GLN A O 1
ATOM 1121 N N . GLN A 1 134 ? -10.346 -4.723 20.341 1.00 94.62 134 GLN A N 1
ATOM 1122 C CA . GLN A 1 134 ? -10.168 -3.967 21.589 1.00 94.62 134 GLN A CA 1
ATOM 1123 C C . GLN A 1 134 ? -11.240 -2.880 21.761 1.00 94.62 134 GLN A C 1
ATOM 1125 O O . GLN A 1 134 ? -11.816 -2.720 22.835 1.00 94.62 134 GLN A O 1
ATOM 1130 N N . VAL A 1 135 ? -11.583 -2.157 20.688 1.00 96.19 135 VAL A N 1
ATOM 1131 C CA . VAL A 1 135 ? -12.664 -1.159 20.714 1.00 96.19 135 VAL A CA 1
ATOM 1132 C C . VAL A 1 135 ? -14.018 -1.809 21.008 1.00 96.19 135 VAL A C 1
ATOM 1134 O O . VAL A 1 135 ? -14.825 -1.231 21.741 1.00 96.19 135 VAL A O 1
ATOM 1137 N N . ALA A 1 136 ? -14.298 -2.991 20.454 1.00 97.62 136 ALA A N 1
ATOM 1138 C CA . ALA A 1 136 ? -15.536 -3.716 20.727 1.00 97.62 136 ALA A CA 1
ATOM 1139 C C . ALA A 1 136 ? -15.633 -4.151 22.202 1.00 97.62 136 ALA A C 1
ATOM 1141 O O . ALA A 1 136 ? -16.683 -3.969 22.824 1.00 97.62 136 ALA A O 1
ATOM 1142 N N . GLU A 1 137 ? -14.539 -4.655 22.774 1.00 97.00 137 GLU A N 1
ATOM 1143 C CA . GLU A 1 137 ? -14.443 -5.034 24.189 1.00 97.00 137 GLU A CA 1
ATOM 1144 C C . GLU A 1 137 ? -14.629 -3.822 25.112 1.00 97.00 137 GLU A C 1
ATOM 1146 O O . GLU A 1 137 ? -15.513 -3.834 25.970 1.00 97.00 137 GLU A O 1
ATOM 1151 N N . LEU A 1 138 ? -13.919 -2.718 24.860 1.00 96.50 138 LEU A N 1
ATOM 1152 C CA . LEU A 1 138 ? -14.072 -1.479 25.630 1.00 96.50 138 LEU A CA 1
ATOM 1153 C C . LEU A 1 138 ? -15.504 -0.935 25.574 1.00 96.50 138 LEU A C 1
ATOM 1155 O O . LEU A 1 138 ? -16.055 -0.503 26.587 1.00 96.50 138 LEU A O 1
ATOM 1159 N N . ARG A 1 139 ? -16.153 -0.979 24.403 1.00 97.75 139 ARG A N 1
ATOM 1160 C CA . ARG A 1 139 ? -17.561 -0.570 24.265 1.00 97.75 139 ARG A CA 1
ATOM 1161 C C . ARG A 1 139 ? -18.494 -1.451 25.094 1.00 97.75 139 ARG A C 1
ATOM 1163 O O . ARG A 1 139 ? -19.420 -0.922 25.713 1.00 97.75 139 ARG A O 1
ATOM 1170 N N . LYS A 1 140 ? -18.252 -2.765 25.129 1.00 98.06 140 LYS A N 1
ATOM 1171 C CA . LYS A 1 140 ? -19.012 -3.718 25.950 1.00 98.06 140 LYS A CA 1
ATOM 1172 C C . LYS A 1 140 ? -18.846 -3.414 27.440 1.00 98.06 140 LYS A C 1
ATOM 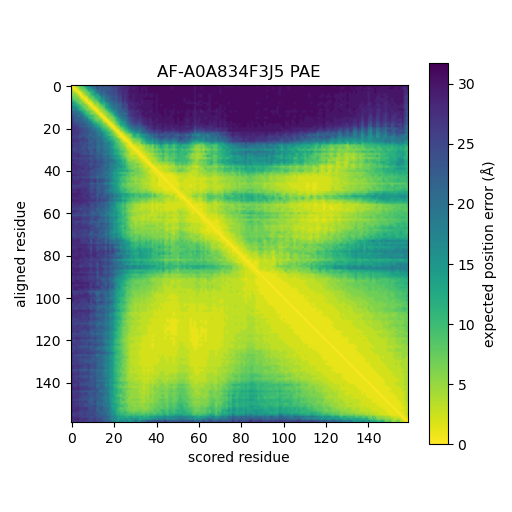1174 O O . LYS A 1 140 ? -19.851 -3.332 28.150 1.00 98.06 140 LYS A O 1
ATOM 1179 N N . ASP A 1 141 ? -17.621 -3.172 27.894 1.00 97.56 141 ASP A N 1
ATOM 1180 C CA . ASP A 1 141 ? -17.326 -2.855 29.293 1.00 97.56 141 ASP A CA 1
ATOM 1181 C C . ASP A 1 141 ? -17.910 -1.507 29.713 1.00 97.56 141 ASP A C 1
ATOM 1183 O O . ASP A 1 141 ? -18.584 -1.416 30.741 1.00 97.56 141 ASP A O 1
ATOM 1187 N N . CYS A 1 142 ? -17.774 -0.470 28.882 1.00 97.19 142 CYS A N 1
ATOM 1188 C CA . CYS A 1 142 ? -18.446 0.806 29.110 1.00 97.19 142 CYS A CA 1
ATOM 1189 C C . CYS A 1 142 ? -19.970 0.640 29.193 1.00 97.19 142 CYS A C 1
ATOM 1191 O O . CYS A 1 142 ? -20.604 1.245 30.058 1.00 97.19 142 CYS A O 1
ATOM 1193 N N . GLY A 1 143 ? -20.567 -0.177 28.320 1.00 97.50 143 GLY A N 1
ATOM 1194 C CA . GLY A 1 143 ? -21.993 -0.505 28.370 1.00 97.50 143 GLY A CA 1
ATOM 1195 C C . GLY A 1 143 ? -22.385 -1.186 29.683 1.00 97.50 143 GLY A C 1
ATOM 1196 O O . GLY A 1 143 ? -23.357 -0.786 30.324 1.00 97.50 143 GLY A O 1
ATOM 1197 N N . ARG A 1 144 ? -21.590 -2.161 30.140 1.00 97.25 144 ARG A N 1
ATOM 1198 C CA . ARG A 1 144 ? -21.782 -2.828 31.435 1.00 97.25 144 ARG A CA 1
ATOM 1199 C C . ARG A 1 144 ? -21.705 -1.839 32.598 1.00 97.25 144 ARG A C 1
ATOM 1201 O O . ARG A 1 144 ? -22.597 -1.846 33.442 1.00 97.25 144 ARG A O 1
ATOM 1208 N N . CYS A 1 145 ? -20.694 -0.974 32.630 1.00 96.62 145 CYS A N 1
ATOM 1209 C CA . CYS A 1 145 ? -20.540 0.043 33.670 1.00 96.62 145 CYS A CA 1
ATOM 1210 C C . CYS A 1 145 ? -21.720 1.021 33.689 1.00 96.62 145 CYS A C 1
ATOM 1212 O O . CYS A 1 145 ? -22.276 1.275 34.754 1.00 96.62 145 CYS A O 1
ATOM 1214 N N . LYS A 1 146 ? -22.167 1.505 32.522 1.00 96.50 146 LYS A N 1
ATOM 1215 C CA . LYS A 1 146 ? -23.363 2.359 32.409 1.00 96.50 146 LYS A CA 1
ATOM 1216 C C . LYS A 1 146 ? -24.615 1.671 32.950 1.00 96.50 146 LYS A C 1
ATOM 1218 O O . LYS A 1 146 ? -25.370 2.288 33.689 1.00 96.50 146 LYS A O 1
ATOM 1223 N N . ASN A 1 147 ? -24.809 0.388 32.640 1.00 96.56 147 ASN A N 1
ATOM 1224 C CA . ASN A 1 147 ? -25.937 -0.387 33.162 1.00 96.56 147 ASN A CA 1
ATOM 1225 C C . ASN A 1 147 ? -25.881 -0.542 34.689 1.00 96.56 147 ASN A C 1
ATOM 1227 O O . ASN A 1 147 ? -26.914 -0.474 35.351 1.00 96.56 147 ASN A O 1
ATOM 1231 N N . ILE A 1 148 ? -24.689 -0.754 35.255 1.00 96.12 148 ILE A N 1
ATOM 1232 C CA . ILE A 1 148 ? -24.498 -0.828 36.710 1.00 96.12 148 ILE A CA 1
ATOM 1233 C C . ILE A 1 148 ? -24.815 0.524 37.360 1.00 96.12 148 ILE A C 1
ATOM 1235 O O . ILE A 1 148 ? -25.564 0.555 38.333 1.00 96.12 148 ILE A O 1
ATOM 1239 N N . LEU A 1 149 ? -24.300 1.625 36.803 1.00 95.06 149 LEU A N 1
ATOM 1240 C CA . LEU A 1 149 ? -24.567 2.980 37.294 1.00 95.06 149 LEU A CA 1
ATOM 1241 C C . LEU A 1 149 ? -26.060 3.311 37.244 1.00 95.06 149 LEU A C 1
ATOM 1243 O O . LEU A 1 149 ? -26.614 3.713 38.258 1.00 95.06 149 LEU A O 1
ATOM 1247 N N . ALA A 1 150 ? -26.735 3.025 36.129 1.00 95.12 150 ALA A N 1
ATOM 1248 C CA . ALA A 1 150 ? -28.174 3.244 36.000 1.00 95.12 150 ALA A CA 1
ATOM 1249 C C . ALA A 1 150 ? -28.983 2.456 37.047 1.00 95.12 150 ALA A C 1
ATOM 1251 O O . ALA A 1 150 ? -29.930 2.976 37.633 1.00 95.12 150 ALA A O 1
ATOM 1252 N N . ARG A 1 151 ? -28.598 1.202 37.332 1.00 95.25 151 ARG A N 1
ATOM 1253 C CA . ARG A 1 151 ? -29.230 0.394 38.393 1.00 95.25 151 ARG A CA 1
ATOM 1254 C C . ARG A 1 151 ? -28.970 0.957 39.788 1.00 95.25 151 ARG A C 1
ATOM 1256 O O . ARG A 1 151 ? -29.852 0.879 40.640 1.00 95.25 151 ARG A O 1
ATOM 1263 N N . TYR A 1 152 ? -27.771 1.479 40.032 1.00 95.94 152 TYR A N 1
ATOM 1264 C CA . TYR A 1 152 ? -27.423 2.109 41.301 1.00 95.94 152 TYR A CA 1
ATOM 1265 C C . TYR A 1 152 ? -28.228 3.397 41.509 1.00 95.94 152 TYR A C 1
ATOM 1267 O O . TYR A 1 152 ? -28.896 3.530 42.530 1.00 95.94 152 TYR A O 1
ATOM 1275 N N . GLU A 1 153 ? -28.240 4.289 40.518 1.00 95.44 153 GLU A N 1
ATOM 1276 C CA . GLU A 1 153 ? -28.997 5.545 40.547 1.00 95.44 153 GLU A CA 1
ATOM 1277 C C . GLU A 1 153 ? -30.500 5.302 40.734 1.00 95.44 153 GLU A C 1
ATOM 1279 O O . GLU A 1 153 ? -31.144 5.981 41.529 1.00 95.44 153 GLU A O 1
ATOM 1284 N N . ALA A 1 154 ? -31.061 4.275 40.084 1.00 94.19 154 ALA A N 1
ATOM 1285 C CA . ALA A 1 154 ? -32.463 3.897 40.262 1.00 94.19 154 ALA A CA 1
ATOM 1286 C C . ALA A 1 154 ? -32.793 3.427 41.691 1.00 94.19 154 ALA A C 1
ATOM 1288 O O . ALA A 1 154 ? -33.923 3.592 42.145 1.00 94.19 154 ALA A O 1
ATOM 1289 N N . LYS A 1 155 ? -31.828 2.826 42.401 1.00 96.31 155 LYS A N 1
ATOM 1290 C CA . LYS A 1 155 ? -32.028 2.284 43.753 1.00 96.31 155 LYS A CA 1
ATOM 1291 C C . LYS A 1 155 ? -31.731 3.297 44.860 1.00 96.31 155 LYS A C 1
ATOM 1293 O O . LYS A 1 155 ? -32.401 3.269 45.888 1.00 96.31 155 LYS A O 1
ATOM 1298 N N . TYR A 1 156 ? -30.718 4.139 44.681 1.00 96.12 156 TYR A N 1
ATOM 1299 C CA . TYR A 1 156 ? -30.192 5.018 45.732 1.00 96.12 156 TYR A CA 1
ATOM 1300 C C . TYR A 1 156 ? -30.386 6.512 45.440 1.00 96.12 156 TYR A C 1
ATOM 1302 O O . TYR A 1 156 ? -30.074 7.337 46.296 1.00 96.12 156 TYR A O 1
ATOM 1310 N N . GLY A 1 157 ? -30.934 6.859 44.274 1.00 89.12 157 GLY A N 1
ATOM 1311 C CA . GLY A 1 157 ? -30.996 8.231 43.786 1.00 89.12 157 GLY A CA 1
ATOM 1312 C C . GLY A 1 157 ? -29.715 8.645 43.048 1.00 89.12 157 GLY A C 1
ATOM 1313 O O . GLY A 1 157 ? -28.738 7.891 43.019 1.00 89.12 157 GLY A O 1
ATOM 1314 N N . PRO A 1 158 ? -29.723 9.828 42.411 1.00 87.38 158 PRO A N 1
ATOM 1315 C CA . PRO A 1 158 ? -28.559 10.357 41.709 1.00 87.38 158 PRO A CA 1
ATOM 1316 C C . PRO A 1 158 ? -27.372 10.545 42.664 1.00 87.38 158 PRO A C 1
ATOM 1318 O O . PRO A 1 158 ? -27.557 10.953 43.814 1.00 87.38 158 PRO A O 1
ATOM 1321 N N . LEU A 1 159 ? -26.171 10.229 42.168 1.00 65.44 159 LEU A N 1
ATOM 1322 C CA . LEU A 1 159 ? -24.897 10.459 42.863 1.00 65.44 159 LEU A CA 1
ATOM 1323 C C . LEU A 1 159 ? -24.607 11.950 43.078 1.00 65.44 159 LEU A C 1
ATOM 1325 O O . LEU A 1 159 ? -24.906 12.756 42.166 1.00 65.44 159 LEU A O 1
#

Organism: Oryzias melastigma (NCBI:txid30732)

pLDDT: mean 85.86, std 17.42, range [37.84, 98.25]